Protein AF-A0A919AZS3-F1 (afdb_monomer)

Secondary structure (DSSP, 8-state):
----TT--SEEEEEEEEEETTEEEEEEEEEEE-SSS-EEEEEEEEEEETTT--EEEEEE--

Solvent-accessible surface area (backbone atoms only — not comparable to full-atom values): 3706 Å² total; per-residue (Å²): 132,89,89,57,91,91,60,61,76,45,74,50,78,42,85,73,52,70,58,95,61,32,35,36,31,41,36,40,36,32,32,75,45,91,75,93,47,73,47,75,50,45,28,34,38,32,28,33,63,89,78,69,41,82,75,48,76,44,85,35,132

Foldseek 3Di:
DDPDPPAAPDKDKAWDDDDDQKTKIKMWGWHDDPDPDIDIWIKIWIAGNVVRDTPDIGGDD

Mean predicted aligned error: 5.41 Å

Sequence (61 aa):
MLRFRGVPAAWEVAYTDSAMGKCRTRVTLTWRASGNRVHRTRLTVQSDLATRLISDIRPGD

Nearest PDB structures (foldseek):
  3cyg-assembly3_B  TM=6.761E-01  e=4.736E-01  Fervidobacterium nodosum Rt17-B1
  6qlf-assembly1_P  TM=6.731E-01  e=8.150E-01  Saccharomyces cerevisiae
  6qle-assembly1_P  TM=6.726E-01  e=1.329E+00  Saccharomyces cerevisiae
  3cyg-assembly2_A  TM=6.652E-01  e=1.743E+00  Fervidobacterium nodosum Rt17-B1
  4bqu-assembly2_B  TM=5.582E-01  e=1.564E+00  Rhipicephalus appendiculatus

Organism: NCBI:txid67302

Radius of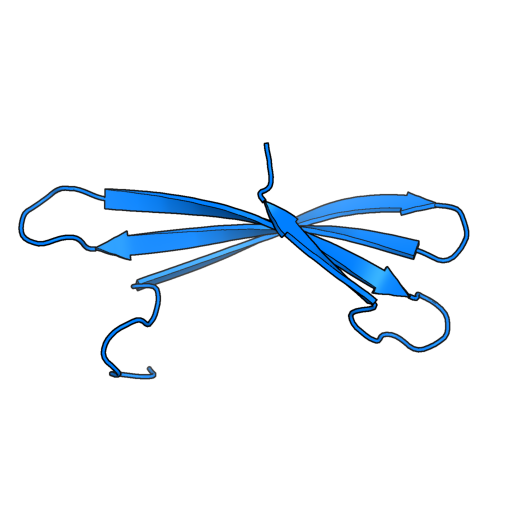 gyration: 13.82 Å; Cα contacts (8 Å, |Δi|>4): 117; chains: 1; bounding box: 30×19×38 Å

pLDDT: mean 88.46, std 12.33, range [49.38, 97.44]

Structure (mmCIF, N/CA/C/O backbone):
data_AF-A0A919AZS3-F1
#
_entry.id   AF-A0A919AZS3-F1
#
loop_
_atom_site.group_PDB
_atom_site.id
_atom_site.type_symbol
_atom_site.label_atom_id
_atom_site.label_alt_id
_atom_site.label_comp_id
_atom_site.label_asym_id
_atom_site.label_entity_id
_atom_site.label_seq_id
_atom_site.pdbx_PDB_ins_code
_atom_site.Cartn_x
_atom_site.Cartn_y
_atom_site.Cartn_z
_atom_site.occupancy
_atom_site.B_iso_or_equiv
_atom_site.auth_seq_id
_atom_site.auth_comp_id
_atom_site.auth_asym_id
_atom_site.auth_atom_id
_atom_site.pdbx_PDB_model_num
ATOM 1 N N . MET A 1 1 ? -19.641 -5.364 3.188 1.00 54.59 1 MET A N 1
ATOM 2 C CA . MET A 1 1 ? -18.751 -4.763 4.210 1.00 54.59 1 MET A CA 1
ATOM 3 C C . MET A 1 1 ? -18.117 -5.898 5.004 1.00 54.59 1 MET A C 1
ATOM 5 O O . MET A 1 1 ? -18.857 -6.659 5.614 1.00 54.59 1 MET A O 1
ATOM 9 N N . LEU A 1 2 ? -16.793 -6.067 4.943 1.00 49.38 2 LEU A N 1
ATOM 10 C CA . LEU A 1 2 ? -16.092 -7.119 5.690 1.00 49.38 2 LEU A CA 1
ATOM 11 C C . LEU A 1 2 ? -16.157 -6.782 7.192 1.00 49.38 2 LEU A C 1
ATOM 13 O O . LEU A 1 2 ? -15.655 -5.740 7.606 1.00 49.38 2 LEU A O 1
ATOM 17 N N . ARG A 1 3 ? -16.809 -7.617 8.006 1.00 55.34 3 ARG A N 1
ATOM 18 C CA . ARG A 1 3 ? -16.871 -7.463 9.470 1.00 55.34 3 ARG A CA 1
ATOM 19 C C . ARG A 1 3 ? -15.982 -8.522 10.112 1.00 55.34 3 ARG A C 1
ATOM 21 O O . ARG A 1 3 ? -16.461 -9.562 10.542 1.00 55.34 3 ARG A O 1
ATOM 28 N N . PHE A 1 4 ? -14.682 -8.254 10.132 1.00 61.62 4 PHE A N 1
ATOM 29 C CA . PHE A 1 4 ? -13.678 -9.086 10.794 1.00 61.62 4 PHE A CA 1
ATOM 30 C C . PHE A 1 4 ? -12.927 -8.243 11.834 1.00 61.62 4 PHE A C 1
ATOM 32 O O . PHE A 1 4 ? -12.808 -7.026 11.681 1.00 61.62 4 PHE A O 1
ATOM 39 N N . ARG A 1 5 ? -12.428 -8.845 12.919 1.00 68.12 5 ARG A N 1
ATOM 40 C CA . ARG A 1 5 ? -11.523 -8.119 13.827 1.00 68.12 5 ARG A CA 1
ATOM 41 C C . ARG A 1 5 ? -10.236 -7.785 13.070 1.00 68.12 5 ARG A C 1
ATOM 43 O O . ARG A 1 5 ? -9.707 -8.636 12.368 1.00 68.12 5 ARG A O 1
ATOM 50 N N . GLY A 1 6 ? -9.750 -6.553 13.218 1.00 74.44 6 GLY A N 1
ATOM 51 C CA . GLY A 1 6 ? -8.526 -6.102 12.549 1.00 74.44 6 GLY A CA 1
ATOM 52 C C . GLY A 1 6 ? -8.714 -5.587 11.119 1.00 74.44 6 GLY A C 1
ATOM 53 O O . GLY A 1 6 ? -7.721 -5.445 10.415 1.00 74.44 6 GLY A O 1
ATOM 54 N N . VAL A 1 7 ? -9.943 -5.277 10.680 1.00 84.69 7 VAL A N 1
ATOM 55 C CA . VAL A 1 7 ? -10.157 -4.512 9.438 1.00 84.69 7 VAL A CA 1
ATOM 56 C C . VAL A 1 7 ? -10.329 -3.014 9.705 1.00 84.69 7 VAL A C 1
ATOM 58 O O . VAL A 1 7 ? -10.949 -2.630 10.704 1.00 84.69 7 VAL A O 1
ATOM 61 N N . PRO A 1 8 ? -9.805 -2.149 8.821 1.00 90.12 8 PRO A N 1
ATOM 62 C CA . PRO A 1 8 ? -10.019 -0.716 8.922 1.00 90.12 8 PRO A CA 1
ATOM 63 C C . PRO A 1 8 ? -11.497 -0.379 8.696 1.00 90.12 8 PRO A C 1
ATOM 65 O O . PRO A 1 8 ? -12.197 -1.018 7.911 1.00 90.12 8 PRO A O 1
ATOM 68 N N . ALA A 1 9 ? -11.976 0.656 9.382 1.00 89.81 9 ALA A N 1
ATOM 69 C CA . ALA A 1 9 ? -13.339 1.158 9.228 1.00 89.81 9 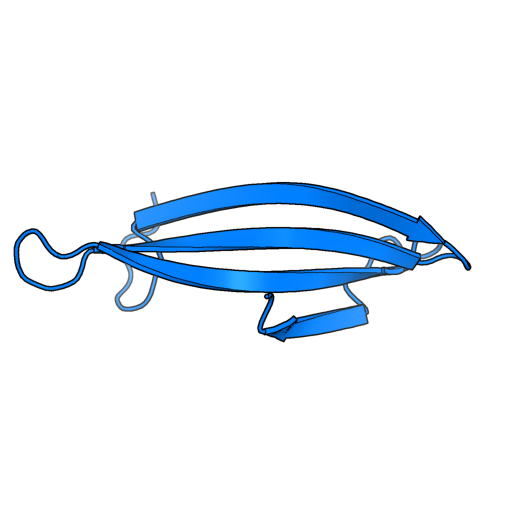ALA A CA 1
ATOM 70 C C . ALA A 1 9 ? -13.524 1.940 7.917 1.00 89.81 9 ALA A C 1
ATOM 72 O O . ALA A 1 9 ? -14.629 1.986 7.383 1.00 89.81 9 ALA A O 1
ATOM 73 N N . ALA A 1 10 ? -12.451 2.556 7.417 1.00 91.12 10 ALA A N 1
ATOM 74 C CA . ALA A 1 10 ? -12.393 3.222 6.122 1.00 91.12 10 ALA A CA 1
ATOM 75 C C . ALA A 1 10 ? -10.956 3.200 5.588 1.00 91.12 10 ALA A C 1
ATOM 77 O O . ALA A 1 10 ? -10.002 3.077 6.361 1.00 91.12 10 ALA A O 1
ATOM 78 N N . TRP A 1 11 ? -10.804 3.346 4.277 1.00 94.25 11 TRP A N 1
ATOM 79 C CA . TRP A 1 11 ? -9.505 3.447 3.627 1.00 94.25 11 TRP A CA 1
ATOM 80 C C . TRP A 1 11 ? -9.580 4.397 2.433 1.00 94.25 11 TRP A C 1
ATOM 82 O O . TRP A 1 11 ? -10.638 4.552 1.824 1.00 94.25 11 TRP A O 1
ATOM 92 N N . GLU A 1 12 ? -8.455 5.035 2.133 1.00 96.06 12 GLU A N 1
ATOM 93 C CA . GLU A 1 12 ? -8.288 5.980 1.030 1.00 96.06 12 GLU A CA 1
ATOM 94 C C . GLU A 1 12 ? -6.961 5.702 0.322 1.00 96.06 12 GLU A C 1
ATOM 96 O O . GLU A 1 12 ? -5.982 5.314 0.969 1.00 96.06 12 GLU A O 1
ATOM 101 N N . VAL A 1 13 ? -6.927 5.916 -0.993 1.00 96.31 13 VAL A N 1
ATOM 102 C CA . VAL A 1 13 ? -5.725 5.778 -1.819 1.00 96.31 13 VAL A CA 1
ATOM 103 C C . VAL A 1 13 ? -5.485 7.077 -2.572 1.00 96.31 13 VAL A C 1
ATOM 105 O O . VAL A 1 13 ? -6.358 7.538 -3.302 1.00 96.31 13 VAL A O 1
ATOM 108 N N . ALA A 1 14 ? -4.282 7.624 -2.436 1.00 96.50 14 ALA A N 1
ATOM 109 C CA . ALA A 1 14 ? -3.820 8.778 -3.193 1.00 96.50 14 ALA A CA 1
ATOM 110 C C . ALA A 1 14 ? -2.623 8.381 -4.063 1.00 96.50 14 ALA A C 1
ATOM 112 O O . ALA A 1 14 ? -1.689 7.730 -3.589 1.00 96.50 14 ALA A O 1
ATOM 113 N N . TYR A 1 15 ? -2.642 8.769 -5.337 1.00 93.69 15 TYR A N 1
ATOM 114 C CA . TYR A 1 15 ? -1.473 8.647 -6.203 1.00 93.69 15 TYR A CA 1
ATOM 115 C C . TYR A 1 15 ? -0.386 9.616 -5.736 1.00 93.69 15 TYR A C 1
ATOM 117 O O . TYR A 1 15 ? -0.676 10.783 -5.472 1.00 93.69 15 TYR A O 1
ATOM 125 N N . THR A 1 16 ? 0.848 9.126 -5.628 1.00 92.69 16 THR A N 1
ATOM 126 C CA . THR A 1 16 ? 1.993 9.954 -5.244 1.00 92.69 16 THR A CA 1
ATOM 127 C C . THR A 1 16 ? 2.813 10.292 -6.478 1.00 92.69 16 THR A C 1
ATOM 129 O O . THR A 1 16 ? 2.904 11.457 -6.856 1.00 92.69 16 THR A O 1
ATOM 132 N N . ASP A 1 17 ? 3.405 9.278 -7.110 1.00 92.56 17 ASP A N 1
ATOM 133 C CA . ASP A 1 17 ? 4.270 9.447 -8.270 1.00 92.56 17 ASP A CA 1
ATOM 134 C C . ASP A 1 17 ? 4.470 8.138 -9.047 1.00 92.56 17 ASP A C 1
ATOM 136 O O . ASP A 1 17 ? 4.078 7.045 -8.627 1.00 92.56 17 ASP A O 1
ATOM 140 N N . SER A 1 18 ? 5.114 8.263 -10.205 1.00 89.94 18 SE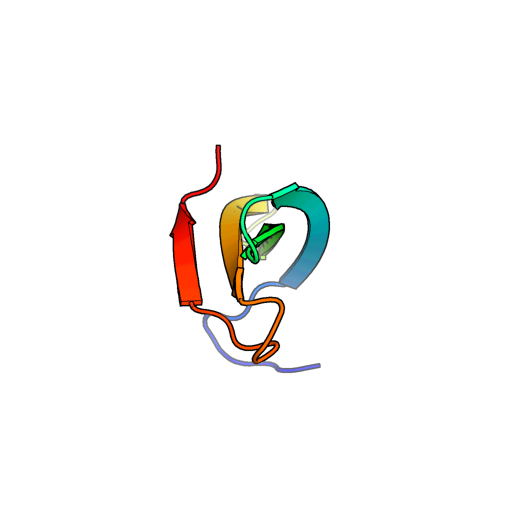R A N 1
ATOM 141 C CA . SER A 1 18 ? 5.603 7.138 -10.985 1.00 89.94 18 SER A CA 1
ATOM 142 C C . SER A 1 18 ? 6.951 7.489 -11.593 1.00 89.94 18 SER A C 1
ATOM 144 O O . SER A 1 18 ? 7.087 8.535 -12.227 1.00 89.94 18 SER A O 1
ATOM 146 N N . ALA A 1 19 ? 7.935 6.616 -11.420 1.00 89.12 19 ALA A N 1
ATOM 147 C CA . ALA A 1 19 ? 9.273 6.778 -11.969 1.00 89.12 19 ALA A CA 1
ATOM 148 C C . ALA A 1 19 ? 9.957 5.414 -12.089 1.00 89.12 19 ALA A C 1
ATOM 150 O O . ALA A 1 19 ? 9.684 4.504 -11.307 1.00 89.12 19 ALA A O 1
ATOM 151 N N . MET A 1 20 ? 10.865 5.273 -13.060 1.00 91.81 20 MET A N 1
ATOM 152 C CA . MET A 1 20 ? 11.695 4.069 -13.240 1.00 91.81 20 MET A CA 1
ATOM 153 C C . MET A 1 20 ? 10.889 2.754 -13.295 1.00 91.81 20 MET A C 1
ATOM 155 O O . MET A 1 20 ? 11.256 1.756 -12.680 1.00 91.81 20 MET A O 1
ATOM 159 N N . GLY A 1 21 ? 9.745 2.756 -13.985 1.00 93.94 21 GLY A N 1
ATOM 160 C CA . GLY A 1 21 ? 8.881 1.573 -14.089 1.00 93.94 21 GLY A CA 1
ATOM 161 C C . GLY A 1 21 ? 8.129 1.217 -12.801 1.00 93.94 21 GLY A C 1
ATOM 162 O O . GLY A 1 21 ? 7.471 0.180 -12.753 1.00 93.94 21 GLY A O 1
ATOM 163 N N . LYS A 1 22 ? 8.190 2.060 -11.766 1.00 95.62 22 LYS A N 1
ATOM 164 C CA . LYS A 1 22 ? 7.444 1.904 -10.515 1.00 95.62 22 LYS A CA 1
ATOM 165 C C . LYS A 1 22 ? 6.399 3.003 -10.366 1.00 95.62 22 LYS A C 1
ATOM 167 O O . LYS A 1 22 ? 6.585 4.124 -10.830 1.00 95.62 22 LYS A O 1
ATOM 172 N N . CYS A 1 23 ? 5.313 2.674 -9.684 1.00 96.19 23 CYS A N 1
ATOM 173 C CA . CYS A 1 23 ? 4.279 3.600 -9.241 1.00 96.19 23 CYS A CA 1
ATOM 174 C C . CYS A 1 23 ? 4.199 3.536 -7.720 1.00 96.19 23 CYS A C 1
ATOM 176 O O . CYS A 1 23 ? 4.221 2.435 -7.164 1.00 96.19 23 CYS A O 1
ATOM 178 N N . ARG A 1 24 ? 4.101 4.684 -7.049 1.00 95.94 24 ARG A N 1
ATOM 179 C CA . ARG A 1 24 ? 3.829 4.740 -5.613 1.00 95.94 24 ARG A CA 1
ATOM 180 C C . ARG A 1 24 ? 2.487 5.387 -5.349 1.00 95.94 24 ARG A C 1
ATOM 182 O O . ARG A 1 24 ? 2.148 6.437 -5.896 1.00 95.94 24 ARG A O 1
ATOM 189 N N . THR A 1 25 ? 1.755 4.776 -4.434 1.00 96.75 25 THR A N 1
ATOM 190 C CA . THR A 1 25 ? 0.519 5.318 -3.886 1.00 96.75 25 THR A CA 1
ATOM 191 C C . THR A 1 25 ? 0.620 5.371 -2.370 1.00 96.75 25 THR A C 1
ATOM 193 O O . THR A 1 25 ? 1.272 4.538 -1.733 1.00 96.75 25 THR A O 1
ATOM 196 N N . ARG A 1 26 ? -0.020 6.373 -1.771 1.00 97.38 26 ARG A N 1
ATOM 197 C CA . ARG A 1 26 ? -0.217 6.447 -0.327 1.00 97.38 26 ARG A CA 1
ATOM 198 C C . ARG A 1 26 ? -1.583 5.860 0.003 1.00 97.38 26 ARG A C 1
ATOM 200 O O . ARG A 1 26 ? -2.600 6.346 -0.486 1.00 97.38 26 ARG A O 1
ATOM 207 N N . VAL A 1 27 ? -1.604 4.851 0.863 1.00 97.25 27 VAL A N 1
ATOM 208 C CA . VAL A 1 27 ? -2.828 4.259 1.407 1.00 97.25 27 VAL A CA 1
ATOM 209 C C . VAL A 1 27 ? -2.992 4.716 2.849 1.00 97.25 27 VAL A C 1
ATOM 211 O O . VAL A 1 27 ? -2.112 4.489 3.680 1.00 97.25 27 VAL A O 1
ATOM 214 N N . THR A 1 28 ? -4.119 5.348 3.162 1.00 96.44 28 THR A N 1
ATOM 215 C CA . THR A 1 28 ? -4.461 5.733 4.535 1.00 96.44 28 THR A CA 1
ATOM 216 C C . THR A 1 28 ? -5.548 4.810 5.058 1.00 96.44 28 THR A C 1
ATOM 218 O O . THR A 1 28 ? -6.662 4.794 4.540 1.00 96.44 28 THR A O 1
ATOM 221 N N . LEU A 1 29 ? -5.235 4.056 6.107 1.00 94.56 29 LEU A N 1
ATOM 222 C CA . LEU A 1 29 ? -6.167 3.175 6.802 1.00 94.56 29 LEU A CA 1
ATOM 223 C C . LEU A 1 29 ? -6.697 3.885 8.041 1.00 94.56 29 LEU A C 1
ATOM 225 O O . LEU A 1 29 ? -5.919 4.363 8.864 1.00 94.56 29 LEU A O 1
ATOM 229 N N . THR A 1 30 ? -8.017 3.950 8.180 1.00 92.88 30 THR A N 1
ATOM 230 C CA . THR A 1 30 ? -8.681 4.567 9.328 1.00 92.88 30 THR A CA 1
ATOM 231 C C . THR A 1 30 ? -9.291 3.489 10.210 1.00 92.88 30 THR A C 1
ATOM 233 O O . THR A 1 30 ? -10.180 2.746 9.792 1.00 92.88 30 THR A O 1
ATOM 236 N N . TRP A 1 31 ? -8.849 3.439 11.459 1.00 90.19 31 TRP A N 1
ATOM 237 C CA . TRP A 1 31 ? -9.283 2.486 12.470 1.00 90.19 31 TRP A CA 1
ATOM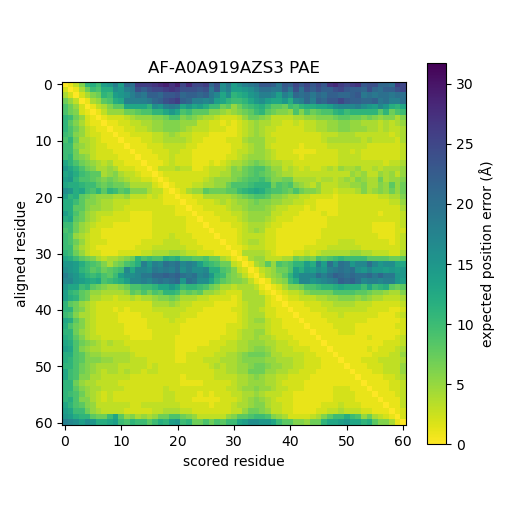 238 C C . TRP A 1 31 ? -10.168 3.190 13.492 1.00 90.19 31 TRP A C 1
ATOM 240 O O . TRP A 1 31 ? -9.827 4.261 14.002 1.00 90.19 31 TRP A O 1
ATOM 250 N N . ARG A 1 32 ? -11.299 2.570 13.827 1.00 82.31 32 ARG A N 1
ATOM 251 C CA . ARG A 1 32 ? -12.085 2.970 14.996 1.00 82.31 32 ARG A CA 1
ATOM 252 C C . ARG A 1 32 ? -11.532 2.227 16.206 1.00 82.31 32 ARG A C 1
ATOM 254 O O . ARG A 1 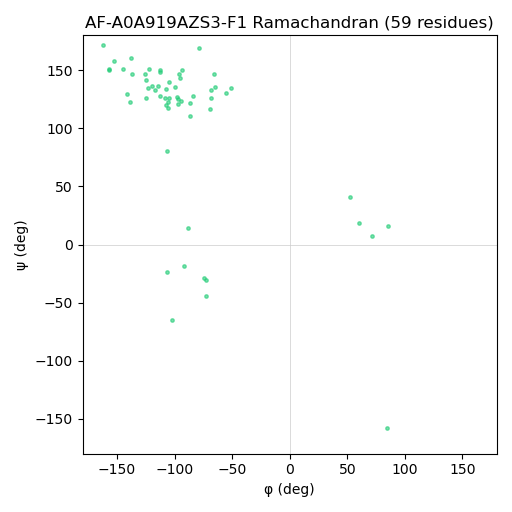32 ? -11.650 1.006 16.270 1.00 82.31 32 ARG A O 1
ATOM 261 N N . ALA A 1 33 ? -10.892 2.948 17.124 1.00 69.69 33 ALA A N 1
ATOM 262 C CA . ALA A 1 33 ? -10.545 2.397 18.429 1.00 69.69 33 ALA A CA 1
ATOM 263 C C . ALA A 1 33 ? -11.789 2.402 19.336 1.00 69.69 33 ALA A C 1
ATOM 265 O O . ALA A 1 33 ? -12.807 3.001 18.995 1.00 69.69 33 ALA A O 1
ATOM 266 N N . SER A 1 34 ? -11.721 1.733 20.491 1.00 69.56 34 SER A N 1
ATOM 267 C CA . SER A 1 34 ? -12.778 1.849 21.504 1.00 69.56 34 SER A CA 1
ATOM 268 C C . SER A 1 34 ? -12.984 3.327 21.883 1.00 69.56 34 SER A C 1
ATOM 270 O O . SER A 1 34 ? -12.015 4.041 22.150 1.00 69.56 34 SER A O 1
ATOM 272 N N . GLY A 1 35 ? -14.236 3.796 21.868 1.00 65.62 35 GLY A N 1
ATOM 273 C CA . GLY A 1 35 ? -14.598 5.206 22.064 1.00 65.62 35 GLY A CA 1
ATOM 274 C C . GLY A 1 35 ? -14.517 6.063 20.789 1.00 65.62 35 GLY A C 1
ATOM 275 O O . GLY A 1 35 ? -14.582 5.560 19.673 1.00 65.62 35 GLY A O 1
ATOM 276 N N . ASN A 1 3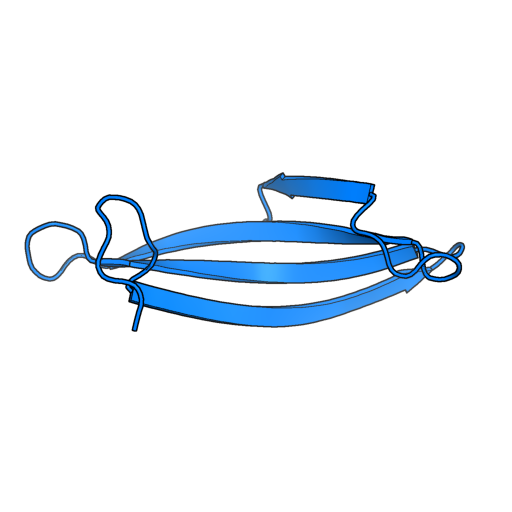6 ? -14.389 7.386 20.950 1.00 69.19 36 ASN A N 1
ATOM 277 C CA . ASN A 1 36 ? -14.386 8.350 19.835 1.00 69.19 36 ASN A CA 1
ATOM 278 C C . ASN A 1 36 ? -12.982 8.608 19.245 1.00 69.19 36 ASN A C 1
ATOM 280 O O . ASN A 1 36 ? -12.766 9.591 18.536 1.00 69.19 36 ASN A O 1
ATOM 284 N N . ARG A 1 37 ? -11.993 7.760 19.569 1.00 78.31 37 ARG A N 1
ATOM 285 C CA . ARG A 1 37 ? -10.620 7.903 19.067 1.00 78.31 37 ARG A CA 1
ATOM 286 C C . ARG A 1 37 ? -10.473 7.219 17.711 1.00 78.31 37 ARG A C 1
ATOM 288 O O . ARG A 1 37 ? -10.664 6.013 17.569 1.00 78.31 37 ARG A O 1
ATOM 295 N N . VAL A 1 38 ? -10.075 8.013 16.725 1.00 85.88 38 VAL A N 1
ATOM 296 C CA . VAL A 1 38 ? -9.718 7.549 15.386 1.00 85.88 38 VAL A CA 1
ATOM 297 C C . VAL A 1 38 ? -8.204 7.402 15.313 1.00 85.88 38 VAL A C 1
ATOM 299 O O . VAL A 1 38 ? -7.477 8.358 15.574 1.00 85.88 38 VAL A O 1
ATOM 302 N N . HIS A 1 39 ? -7.731 6.216 14.941 1.00 89.50 39 HIS A N 1
ATOM 303 C CA . HIS A 1 39 ? -6.321 5.979 14.640 1.00 89.50 39 HIS A CA 1
ATOM 304 C C . HIS A 1 39 ? -6.148 5.869 13.124 1.00 89.50 39 HIS A C 1
ATOM 306 O O . HIS A 1 39 ? -6.997 5.285 12.451 1.00 89.50 39 HIS A O 1
ATOM 312 N N . ARG A 1 40 ? -5.071 6.435 12.573 1.00 92.88 40 ARG A N 1
ATOM 313 C CA . ARG A 1 40 ? -4.756 6.335 11.144 1.00 92.88 40 ARG A CA 1
ATOM 314 C C . ARG A 1 40 ? -3.375 5.736 10.950 1.00 92.88 40 ARG A C 1
ATOM 316 O O . ARG A 1 40 ? -2.427 6.176 11.591 1.00 92.88 40 ARG A O 1
ATOM 323 N N . THR A 1 41 ? -3.274 4.786 10.030 1.00 94.50 41 THR A N 1
ATOM 324 C CA . THR A 1 41 ? -2.001 4.227 9.566 1.00 94.50 41 THR A CA 1
ATOM 325 C C . THR A 1 41 ? -1.805 4.637 8.118 1.00 94.50 41 THR A C 1
ATOM 327 O O . THR A 1 41 ? -2.697 4.424 7.298 1.00 94.50 41 THR A O 1
ATOM 330 N N . ARG A 1 42 ? -0.654 5.228 7.800 1.00 96.31 42 ARG A N 1
ATOM 331 C CA . ARG A 1 42 ? -0.263 5.530 6.423 1.00 96.31 42 ARG A CA 1
ATOM 332 C C . ARG A 1 42 ? 0.696 4.461 5.936 1.00 96.31 42 ARG A C 1
ATOM 334 O O . ARG A 1 42 ? 1.616 4.079 6.654 1.00 96.31 42 ARG A O 1
ATOM 341 N N . LEU A 1 43 ? 0.470 3.994 4.721 1.00 97.25 43 LEU A N 1
ATOM 342 C CA . LEU A 1 43 ? 1.327 3.051 4.024 1.00 97.25 43 LEU A CA 1
ATOM 343 C C . LEU A 1 43 ? 1.724 3.661 2.686 1.00 97.25 43 LEU A C 1
ATOM 345 O O . LEU A 1 43 ? 0.900 4.284 2.017 1.00 97.25 43 LEU A O 1
ATOM 349 N N . THR A 1 44 ? 2.967 3.448 2.282 1.00 97.25 44 THR A N 1
ATOM 350 C CA . THR A 1 44 ? 3.384 3.631 0.893 1.00 97.25 44 THR A CA 1
ATOM 351 C C . THR A 1 44 ? 3.351 2.267 0.224 1.00 97.25 44 THR A C 1
ATOM 353 O O . THR A 1 44 ? 4.034 1.346 0.672 1.00 97.25 44 THR A O 1
ATOM 356 N N . VAL A 1 45 ? 2.562 2.137 -0.837 1.00 97.31 45 VAL A N 1
ATOM 357 C CA . VAL A 1 45 ? 2.492 0.931 -1.664 1.00 97.31 45 VAL A CA 1
ATOM 358 C C . VAL A 1 45 ? 3.224 1.220 -2.964 1.00 97.31 45 VAL A C 1
ATOM 360 O O . VAL A 1 45 ? 2.921 2.205 -3.638 1.00 97.31 45 VAL A O 1
ATOM 363 N N . GLN A 1 46 ? 4.191 0.375 -3.311 1.00 97.19 46 GLN A N 1
ATOM 364 C CA . GLN A 1 46 ? 4.900 0.461 -4.581 1.00 97.19 46 GLN A CA 1
ATOM 365 C C . GLN A 1 46 ? 4.475 -0.681 -5.493 1.00 97.19 46 GLN A C 1
ATOM 367 O O . GLN A 1 46 ? 4.639 -1.854 -5.149 1.00 97.19 46 GLN A O 1
ATOM 372 N N . SER A 1 47 ? 4.036 -0.342 -6.697 1.00 97.44 47 SER A N 1
ATOM 373 C CA . SER A 1 47 ? 3.703 -1.305 -7.741 1.00 97.44 47 SER A CA 1
ATOM 374 C C . SER A 1 47 ? 4.677 -1.217 -8.903 1.00 97.44 47 SER A C 1
ATOM 376 O O . SER A 1 47 ? 5.198 -0.149 -9.228 1.00 97.44 47 SER A O 1
ATOM 378 N N . ASP A 1 48 ? 4.912 -2.350 -9.545 1.00 97.19 48 ASP A N 1
ATOM 379 C CA . ASP A 1 48 ? 5.629 -2.424 -10.808 1.00 97.19 48 ASP A CA 1
ATOM 380 C C . ASP A 1 48 ? 4.667 -2.154 -11.974 1.00 97.19 48 ASP A C 1
ATOM 382 O O . ASP A 1 48 ? 3.603 -2.764 -12.058 1.00 97.19 48 ASP A O 1
ATOM 386 N N . LEU A 1 49 ? 5.008 -1.219 -12.861 1.00 95.25 49 LEU A N 1
ATOM 387 C CA . LEU A 1 49 ? 4.119 -0.788 -13.945 1.00 95.25 49 LEU A CA 1
ATOM 388 C C . LEU A 1 49 ? 3.983 -1.829 -15.060 1.00 95.25 49 LEU A C 1
ATOM 390 O O . LEU A 1 49 ? 2.928 -1.896 -15.691 1.00 95.25 49 LEU A O 1
ATOM 394 N N . ALA A 1 50 ? 5.021 -2.633 -15.301 1.00 96.38 50 ALA A N 1
ATOM 395 C CA . ALA A 1 50 ? 5.003 -3.639 -16.359 1.00 96.38 50 ALA A CA 1
ATOM 396 C C . ALA A 1 50 ? 4.101 -4.819 -15.977 1.00 96.38 50 ALA A C 1
ATOM 398 O O . ALA A 1 50 ? 3.289 -5.275 -16.780 1.00 96.38 50 ALA A O 1
ATOM 399 N N . THR A 1 51 ? 4.211 -5.278 -14.732 1.00 96.88 51 THR A N 1
ATOM 400 C CA . THR A 1 51 ? 3.449 -6.431 -14.219 1.00 96.88 51 THR A CA 1
ATOM 401 C C . THR A 1 51 ? 2.129 -6.045 -13.553 1.00 96.88 51 THR A C 1
ATOM 403 O O . THR A 1 51 ? 1.252 -6.890 -13.398 1.00 96.88 51 THR A O 1
ATOM 406 N N . ARG A 1 52 ? 1.975 -4.772 -13.159 1.00 94.81 52 ARG A N 1
ATOM 407 C CA . ARG A 1 52 ? 0.859 -4.239 -12.354 1.00 94.81 52 ARG A CA 1
ATOM 408 C C . ARG A 1 52 ? 0.723 -4.885 -10.971 1.00 94.81 52 ARG A C 1
ATOM 410 O O . ARG A 1 52 ? -0.329 -4.777 -10.343 1.00 94.81 52 ARG A O 1
ATOM 417 N N . LEU A 1 53 ? 1.778 -5.534 -10.482 1.00 97.31 53 LEU A N 1
ATOM 418 C CA . LEU A 1 53 ? 1.803 -6.172 -9.170 1.00 97.31 53 LEU A CA 1
ATOM 419 C C . LEU A 1 53 ? 2.368 -5.233 -8.106 1.00 97.31 53 LEU A C 1
ATOM 421 O O . LEU A 1 53 ? 3.234 -4.401 -8.386 1.00 97.31 53 LEU A O 1
ATOM 425 N N . ILE A 1 54 ? 1.903 -5.406 -6.868 1.00 97.31 54 ILE A N 1
ATOM 426 C CA . ILE A 1 54 ? 2.526 -4.782 -5.700 1.00 97.31 54 ILE A CA 1
ATOM 427 C C . ILE A 1 54 ? 3.892 -5.438 -5.494 1.00 97.31 54 ILE A C 1
ATOM 429 O O .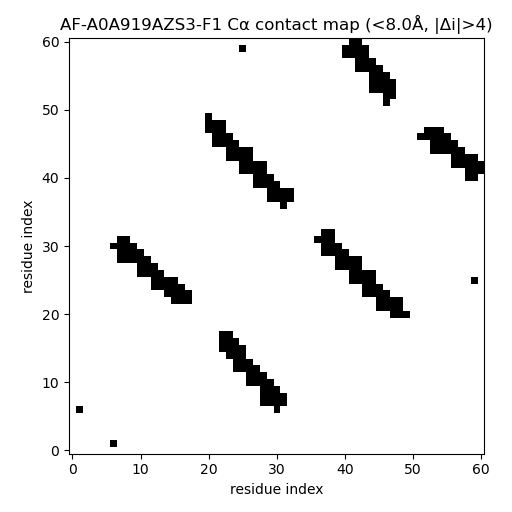 ILE A 1 54 ? 3.999 -6.657 -5.400 1.00 97.31 54 ILE A O 1
ATOM 433 N N . SER A 1 55 ? 4.925 -4.607 -5.432 1.00 96.62 55 SER A N 1
ATOM 434 C CA . SER A 1 55 ? 6.320 -5.016 -5.239 1.00 96.62 55 SER A CA 1
ATOM 435 C C . SER A 1 55 ? 6.849 -4.704 -3.841 1.00 96.62 55 SER A C 1
ATOM 437 O O . SER A 1 55 ? 7.802 -5.342 -3.412 1.00 96.62 55 SER A O 1
ATOM 439 N N . ASP A 1 56 ? 6.250 -3.732 -3.145 1.00 96.81 56 ASP A N 1
ATOM 440 C CA . ASP A 1 56 ? 6.643 -3.347 -1.788 1.00 96.81 56 ASP A CA 1
ATOM 441 C C . ASP A 1 56 ? 5.486 -2.648 -1.049 1.00 96.81 56 ASP A C 1
ATOM 443 O O . ASP A 1 56 ? 4.650 -1.975 -1.668 1.00 96.81 56 ASP A O 1
ATOM 447 N N . ILE A 1 57 ? 5.452 -2.799 0.277 1.00 97.44 57 ILE A N 1
ATOM 448 C CA . ILE A 1 57 ? 4.548 -2.097 1.195 1.00 97.44 57 ILE A CA 1
ATOM 449 C C . ILE A 1 57 ? 5.355 -1.691 2.425 1.00 97.44 57 ILE A C 1
ATOM 451 O O . ILE A 1 57 ? 5.892 -2.539 3.136 1.00 97.44 57 ILE A O 1
ATOM 455 N N . ARG A 1 58 ? 5.374 -0.394 2.728 1.00 96.38 58 ARG A N 1
ATOM 456 C CA . ARG A 1 58 ? 6.142 0.161 3.850 1.00 96.38 58 ARG A CA 1
ATOM 457 C C . ARG A 1 58 ? 5.354 1.223 4.615 1.00 96.38 58 ARG A C 1
ATOM 459 O O . ARG A 1 58 ? 4.407 1.780 4.050 1.00 96.38 58 ARG A O 1
ATOM 466 N N . PRO A 1 59 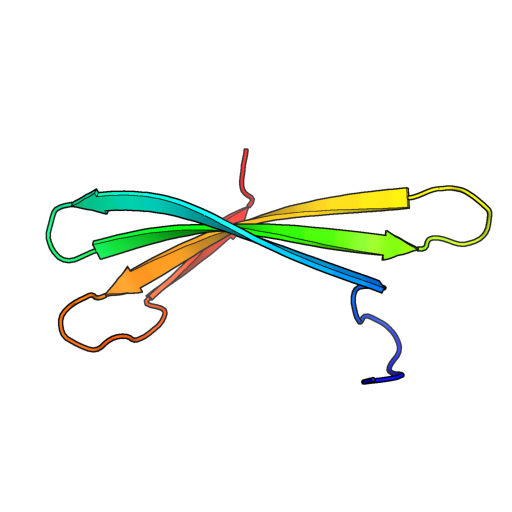? 5.721 1.539 5.871 1.00 96.25 59 PRO A N 1
ATOM 467 C CA . PRO A 1 59 ? 5.167 2.693 6.572 1.00 96.25 59 PRO A CA 1
ATOM 468 C C . PRO A 1 59 ? 5.276 3.954 5.707 1.00 96.25 59 PRO A C 1
ATOM 470 O O . PRO A 1 59 ? 6.288 4.179 5.043 1.00 96.25 59 PRO A O 1
ATOM 473 N N . GLY A 1 60 ? 4.197 4.726 5.646 1.00 84.88 60 GLY A N 1
ATOM 474 C CA . GLY A 1 60 ? 4.174 6.020 4.975 1.00 84.88 60 GLY A CA 1
ATOM 475 C C . GLY A 1 60 ? 4.403 7.152 5.967 1.00 84.88 60 GLY A C 1
ATOM 476 O O . GLY A 1 60 ? 3.940 7.064 7.104 1.00 84.88 60 GLY A O 1
ATOM 477 N N . ASP A 1 61 ? 5.064 8.2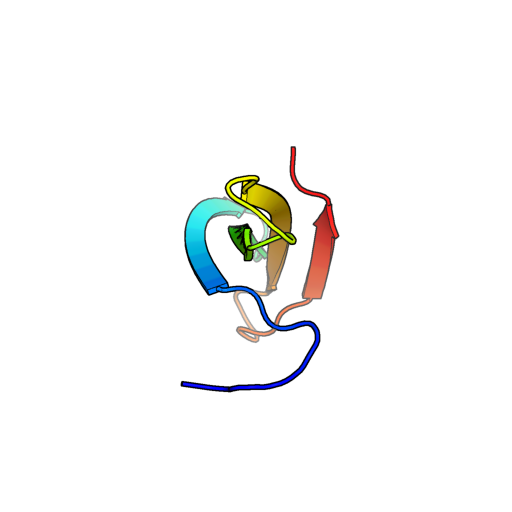09 5.501 1.00 73.06 61 ASP A N 1
ATOM 478 C CA . ASP A 1 61 ? 5.182 9.487 6.215 1.00 73.06 61 ASP A CA 1
ATOM 479 C C . ASP A 1 61 ? 3.805 10.161 6.404 1.00 73.06 61 ASP A C 1
ATOM 481 O O . ASP A 1 61 ? 2.958 10.105 5.471 1.00 73.06 61 ASP A O 1
#